Protein AF-A0A173SMH6-F1 (afdb_monomer_lite)

Foldseek 3Di:
DPPPQPKDKDKDKDWDFDDDPPDDDDPPDDTDTDIFIWMWIDTPVVQKIWIDGVVVPDIDIDGVVVVVVVVVVVVVVVVCVVVVHPPDPDDD

pLDDT: mean 77.63, std 16.58, range [38.97, 95.56]

Radius of gyration: 17.78 Å; chains: 1; bounding box: 47×39×45 Å

Sequence (92 aa):
MAGFTDAMAIDGKAVVRKIRNGKSLRKGGVVDLEQCDIKITSTVQGGIVTLEIPEKNLLIACRLQDVLAVIAAANKTYLEQQSGTKLPYGQE

Organism: NCBI:txid39491

Structure (mmCIF, N/CA/C/O backbone):
data_AF-A0A173SMH6-F1
#
_entry.id   AF-A0A173SMH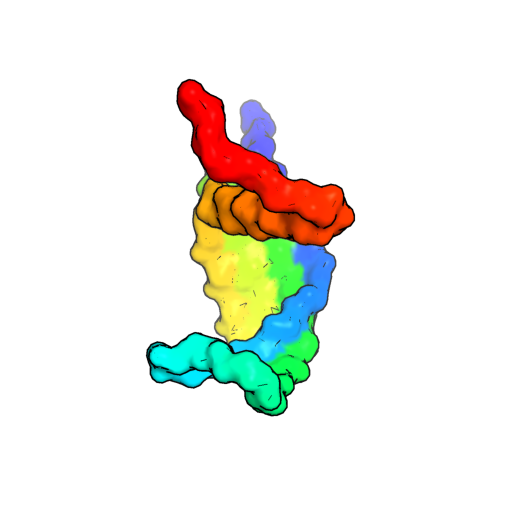6-F1
#
loop_
_atom_site.group_PDB
_atom_site.id
_atom_site.type_symbol
_atom_site.label_atom_id
_atom_site.label_alt_id
_atom_site.label_comp_id
_atom_site.label_asym_id
_atom_site.label_entity_id
_atom_site.label_seq_id
_atom_site.pdbx_PDB_ins_code
_atom_site.Cartn_x
_atom_site.Cartn_y
_atom_site.Cartn_z
_atom_site.occupancy
_atom_site.B_iso_or_equiv
_atom_site.auth_seq_id
_atom_site.auth_comp_id
_atom_site.auth_asym_id
_atom_site.auth_atom_id
_atom_site.pdbx_PDB_model_num
ATOM 1 N N . MET A 1 1 ? 28.009 2.371 -18.184 1.00 41.22 1 MET A N 1
ATOM 2 C CA . MET A 1 1 ? 27.163 3.043 -17.178 1.00 41.22 1 MET A CA 1
ATOM 3 C C . MET A 1 1 ? 26.042 2.074 -16.839 1.00 41.22 1 MET A C 1
ATOM 5 O O . MET A 1 1 ? 25.106 1.957 -17.615 1.00 41.22 1 MET A O 1
ATOM 9 N N . ALA A 1 2 ? 26.215 1.254 -15.798 1.00 43.56 2 ALA A N 1
ATOM 10 C CA . ALA A 1 2 ? 25.172 0.326 -15.370 1.00 43.56 2 ALA A CA 1
ATOM 11 C C . ALA A 1 2 ? 24.029 1.169 -14.794 1.00 43.56 2 ALA A C 1
ATOM 13 O O . ALA A 1 2 ? 24.218 1.865 -13.798 1.00 43.56 2 ALA A O 1
ATOM 14 N N . GLY A 1 3 ? 22.894 1.206 -15.490 1.00 43.81 3 GLY A N 1
ATOM 15 C CA . GLY A 1 3 ? 21.694 1.863 -14.994 1.00 43.81 3 GLY A CA 1
ATOM 16 C C . GLY A 1 3 ? 21.208 1.100 -13.773 1.00 43.81 3 GLY A C 1
ATOM 17 O O . GLY A 1 3 ? 20.612 0.035 -13.918 1.00 43.81 3 GLY A O 1
ATOM 18 N N . PHE A 1 4 ? 21.505 1.619 -12.582 1.00 48.09 4 PHE A N 1
ATOM 19 C CA . PHE A 1 4 ? 20.913 1.161 -11.330 1.00 48.09 4 PHE A CA 1
ATOM 20 C C . PHE A 1 4 ? 19.421 1.484 -11.364 1.00 48.09 4 PHE A C 1
ATOM 22 O O . PHE A 1 4 ? 18.962 2.514 -10.875 1.00 48.09 4 PHE A O 1
ATOM 29 N N . THR A 1 5 ? 18.670 0.594 -11.998 1.00 56.66 5 THR A N 1
ATOM 30 C CA . THR A 1 5 ? 17.214 0.563 -11.932 1.00 56.66 5 THR A CA 1
ATOM 31 C C . THR A 1 5 ? 16.860 -0.417 -10.819 1.00 56.66 5 THR A C 1
ATOM 33 O O . THR A 1 5 ? 16.265 -1.462 -11.061 1.00 56.66 5 THR A O 1
ATOM 36 N N . ASP A 1 6 ? 17.303 -0.118 -9.593 1.00 66.19 6 ASP A N 1
ATOM 37 C CA . ASP A 1 6 ? 16.957 -0.914 -8.416 1.00 66.19 6 ASP A CA 1
ATOM 38 C C . ASP A 1 6 ? 15.482 -0.657 -8.095 1.00 66.19 6 ASP A C 1
ATOM 40 O O . ASP A 1 6 ? 15.104 0.270 -7.371 1.00 66.19 6 ASP A O 1
ATOM 44 N N . ALA A 1 7 ? 14.623 -1.444 -8.735 1.00 76.38 7 ALA A N 1
ATOM 45 C CA . ALA A 1 7 ? 13.247 -1.610 -8.322 1.00 76.38 7 ALA A CA 1
ATOM 46 C C . ALA A 1 7 ? 13.238 -2.628 -7.181 1.00 76.38 7 ALA A C 1
ATOM 48 O O . ALA A 1 7 ? 13.614 -3.784 -7.368 1.00 76.38 7 ALA A O 1
ATOM 49 N N . MET A 1 8 ? 12.811 -2.203 -5.997 1.00 86.56 8 MET A N 1
ATOM 50 C CA . MET A 1 8 ? 12.573 -3.122 -4.890 1.00 86.56 8 MET A CA 1
ATOM 51 C C . MET A 1 8 ? 11.124 -3.575 -4.936 1.00 86.56 8 MET A C 1
ATOM 53 O O . MET A 1 8 ? 10.223 -2.740 -5.008 1.00 86.56 8 MET A O 1
ATOM 57 N N . ALA A 1 9 ? 10.908 -4.884 -4.879 1.00 88.81 9 ALA A N 1
ATOM 58 C CA . ALA A 1 9 ? 9.585 -5.476 -4.830 1.00 88.81 9 ALA A CA 1
ATOM 59 C C . ALA A 1 9 ? 9.453 -6.374 -3.602 1.00 88.81 9 ALA A C 1
ATOM 61 O O . ALA A 1 9 ? 10.383 -7.108 -3.266 1.00 88.81 9 ALA A O 1
ATOM 62 N N . ILE A 1 10 ? 8.294 -6.315 -2.956 1.00 92.06 10 ILE A N 1
ATOM 63 C CA . ILE A 1 10 ? 7.906 -7.250 -1.905 1.00 92.06 10 ILE A CA 1
ATOM 64 C C . ILE A 1 10 ? 6.511 -7.790 -2.195 1.00 92.06 10 ILE A C 1
ATOM 66 O O . ILE A 1 10 ? 5.640 -7.063 -2.683 1.00 92.06 10 ILE A O 1
ATOM 70 N N . ASP A 1 11 ? 6.310 -9.053 -1.846 1.00 93.94 11 ASP A N 1
ATOM 71 C CA . ASP A 1 11 ? 4.994 -9.673 -1.797 1.00 93.94 11 ASP A CA 1
ATOM 72 C C . ASP A 1 11 ? 4.429 -9.544 -0.378 1.00 93.94 11 ASP A C 1
ATOM 74 O O . ASP A 1 11 ? 5.163 -9.569 0.617 1.00 93.94 11 ASP A O 1
ATOM 78 N N . GLY A 1 12 ? 3.115 -9.387 -0.267 1.00 93.06 12 GLY A N 1
ATOM 79 C CA . GLY A 1 12 ? 2.439 -9.251 1.016 1.00 93.06 12 GLY A CA 1
ATOM 80 C C . GLY A 1 12 ? 0.950 -9.553 0.929 1.00 93.06 12 GLY A C 1
ATOM 81 O O . GLY A 1 12 ? 0.449 -10.049 -0.077 1.00 93.06 12 GLY A O 1
ATOM 82 N N . LYS A 1 13 ? 0.227 -9.212 2.001 1.00 93.12 13 LYS A N 1
ATOM 83 C CA . LYS A 1 13 ? -1.235 -9.311 2.061 1.00 93.12 13 LYS A CA 1
ATOM 84 C C . LYS A 1 13 ? -1.855 -7.927 2.224 1.00 93.12 13 LYS A C 1
ATOM 86 O O . LYS A 1 13 ? -1.467 -7.169 3.113 1.00 93.12 13 LYS A O 1
ATOM 91 N N . ALA A 1 14 ? -2.833 -7.607 1.386 1.00 89.69 14 ALA A N 1
ATOM 92 C CA . ALA A 1 14 ? -3.651 -6.407 1.491 1.00 89.69 14 ALA A CA 1
ATOM 93 C C . ALA A 1 14 ? -5.035 -6.758 2.029 1.00 89.69 14 ALA A C 1
ATOM 95 O O . ALA A 1 14 ? -5.599 -7.794 1.697 1.00 89.69 14 ALA A O 1
ATOM 96 N N . VAL A 1 15 ? -5.609 -5.861 2.826 1.00 89.25 15 VAL A N 1
ATOM 97 C CA . VAL A 1 15 ? -7.022 -5.941 3.197 1.00 89.25 15 VAL A CA 1
ATOM 98 C C . VAL A 1 15 ? -7.794 -4.973 2.313 1.00 89.25 15 VAL A C 1
ATOM 100 O O . VAL A 1 15 ? -7.656 -3.754 2.437 1.00 89.25 15 VAL A O 1
ATOM 103 N N . VAL A 1 16 ? -8.599 -5.517 1.408 1.00 85.88 16 VAL A N 1
ATOM 104 C CA . VAL A 1 16 ? -9.393 -4.754 0.452 1.00 85.88 16 VAL A CA 1
ATOM 105 C C . VAL A 1 16 ? -10.825 -4.658 0.949 1.00 85.88 16 VAL A C 1
ATOM 107 O O . VAL A 1 16 ? -11.412 -5.605 1.468 1.00 85.88 16 VAL A O 1
ATOM 110 N N . ARG A 1 17 ? -11.411 -3.480 0.760 1.00 82.75 17 ARG A N 1
ATOM 111 C CA . ARG A 1 17 ? -12.847 -3.282 0.916 1.00 82.75 17 ARG A CA 1
ATOM 112 C C . ARG A 1 17 ? -13.356 -2.281 -0.099 1.00 82.75 17 ARG A C 1
ATOM 114 O O . ARG A 1 17 ? -12.655 -1.340 -0.482 1.00 82.75 17 ARG A O 1
ATOM 121 N N . LYS A 1 18 ? -14.632 -2.398 -0.438 1.00 77.50 18 LYS A N 1
ATOM 122 C CA . LYS A 1 18 ? -15.312 -1.402 -1.260 1.00 77.50 18 LYS A CA 1
ATOM 123 C C . LYS A 1 18 ? -15.604 -0.143 -0.436 1.00 77.50 18 LYS A C 1
ATOM 125 O O . LYS A 1 18 ? -16.333 -0.189 0.555 1.00 77.50 18 LYS A O 1
ATOM 130 N N . ILE A 1 19 ? -15.055 0.999 -0.846 1.00 73.75 19 ILE A N 1
ATOM 131 C CA . ILE A 1 19 ? -15.426 2.303 -0.279 1.00 73.75 19 ILE A CA 1
ATOM 132 C C . ILE A 1 19 ? -16.804 2.696 -0.840 1.00 73.75 19 ILE A C 1
ATOM 134 O O . ILE A 1 19 ? -17.080 2.503 -2.023 1.00 73.75 19 ILE A O 1
ATOM 138 N N . ARG A 1 20 ? -17.696 3.243 -0.003 1.00 69.56 20 ARG A N 1
ATOM 139 C CA . ARG A 1 20 ? -18.946 3.860 -0.482 1.00 69.56 20 ARG A CA 1
ATOM 140 C C . ARG A 1 20 ? -18.634 5.292 -0.911 1.00 69.56 20 ARG A C 1
ATOM 142 O O . ARG A 1 20 ? -18.106 6.047 -0.097 1.00 69.56 20 ARG A O 1
ATOM 149 N N . ASN A 1 21 ? -18.966 5.656 -2.153 1.00 65.81 21 ASN A N 1
ATOM 150 C CA . ASN A 1 21 ? -18.723 6.992 -2.715 1.00 65.81 21 ASN A CA 1
ATOM 151 C C . ASN A 1 21 ? -19.082 8.100 -1.708 1.00 65.81 21 ASN A C 1
ATOM 153 O O . ASN A 1 21 ? -20.244 8.248 -1.327 1.00 65.81 21 ASN A O 1
ATOM 157 N N . GLY A 1 22 ? -18.070 8.840 -1.247 1.00 62.41 22 GLY A N 1
ATOM 158 C CA . GLY A 1 22 ? -18.233 10.016 -0.388 1.00 62.41 22 GLY A CA 1
ATOM 159 C C . GLY A 1 22 ? -18.577 9.766 1.087 1.00 62.41 22 GLY A C 1
ATOM 160 O O . GLY A 1 22 ? -18.908 10.724 1.781 1.00 62.41 22 GLY A O 1
ATOM 161 N N . LYS A 1 23 ? -18.524 8.530 1.607 1.00 61.12 23 LYS A N 1
ATOM 162 C CA . LYS A 1 23 ? -18.785 8.268 3.037 1.00 61.12 23 LYS A CA 1
ATOM 163 C C . LYS A 1 23 ? -17.579 7.622 3.715 1.00 61.12 23 LYS A C 1
ATOM 165 O O . LYS A 1 23 ? -17.290 6.448 3.491 1.00 61.12 23 LYS A O 1
ATOM 170 N N . SER A 1 24 ? -16.915 8.387 4.584 1.00 59.06 24 SER A N 1
ATOM 171 C CA . SER A 1 24 ? -15.916 7.866 5.523 1.00 59.06 24 SER A CA 1
ATOM 172 C C . SER A 1 24 ? -16.525 6.804 6.441 1.00 59.06 24 SER A C 1
ATOM 174 O O . SER A 1 24 ? -17.732 6.793 6.702 1.00 59.06 24 SER A O 1
ATOM 176 N N . LEU A 1 25 ? -15.677 5.900 6.933 1.00 57.94 25 LEU A N 1
ATOM 177 C CA . LEU A 1 25 ? -16.068 4.869 7.892 1.00 57.94 25 LEU A CA 1
ATOM 178 C C . LEU A 1 25 ? -16.799 5.470 9.090 1.00 57.94 25 LEU A C 1
ATOM 180 O O . LEU A 1 25 ? -16.287 6.370 9.753 1.00 57.94 25 LEU A O 1
ATOM 184 N N . ARG A 1 26 ? -17.957 4.901 9.423 1.00 59.75 26 ARG A N 1
ATOM 185 C CA . ARG A 1 26 ? -18.562 5.095 10.740 1.00 59.75 26 ARG A CA 1
ATOM 186 C C . ARG A 1 26 ? -17.884 4.140 11.718 1.00 59.75 26 ARG A C 1
ATOM 188 O O . ARG A 1 26 ? -17.744 2.953 11.424 1.00 59.75 26 ARG A O 1
ATOM 195 N N . LYS A 1 27 ? -17.456 4.659 12.869 1.00 54.97 27 LYS A N 1
ATOM 196 C CA . LYS A 1 27 ? -16.873 3.867 13.960 1.00 54.97 27 LYS A CA 1
ATOM 197 C C . LYS A 1 27 ? -17.880 2.773 14.367 1.00 54.97 27 LYS A C 1
ATOM 199 O O . LYS A 1 27 ? -19.024 3.101 14.662 1.00 54.97 27 LYS A O 1
ATOM 204 N N . GLY A 1 28 ? -17.475 1.499 14.331 1.00 61.38 28 GLY A N 1
ATOM 205 C CA . GLY A 1 28 ? -18.298 0.355 14.764 1.00 61.38 28 GLY A CA 1
ATOM 206 C C . GLY A 1 28 ? -19.180 -0.323 13.702 1.00 61.38 28 GLY A C 1
ATOM 207 O O . GLY A 1 28 ? -19.959 -1.203 14.052 1.00 61.38 28 GLY A O 1
ATOM 208 N N . GLY A 1 29 ? -19.091 0.050 12.421 1.00 63.25 29 GLY A N 1
ATOM 209 C CA . GLY A 1 29 ? -19.797 -0.676 11.356 1.00 63.25 29 GLY A CA 1
ATOM 210 C C . GLY A 1 29 ? -19.112 -2.000 11.007 1.00 63.25 29 GLY A C 1
ATOM 211 O O . GLY A 1 29 ? -17.890 -2.027 10.885 1.00 63.25 29 GLY A O 1
ATOM 212 N N . VAL A 1 30 ? -19.887 -3.071 10.800 1.00 60.25 30 VAL A N 1
ATOM 213 C CA . VAL A 1 30 ? -19.375 -4.322 10.216 1.00 60.25 30 VAL A CA 1
ATOM 214 C C . VAL A 1 30 ? -18.849 -4.004 8.819 1.00 60.25 30 VAL A C 1
ATOM 216 O O . VAL A 1 30 ? -19.584 -3.501 7.964 1.00 60.25 30 VAL A O 1
ATOM 219 N N . VAL A 1 31 ? -17.555 -4.227 8.618 1.00 65.19 31 VAL A N 1
ATOM 220 C CA . VAL A 1 31 ? -16.879 -4.009 7.343 1.00 65.19 31 VAL A CA 1
ATOM 221 C C . VAL A 1 31 ? -16.602 -5.378 6.756 1.00 65.19 31 VAL A C 1
ATOM 223 O O . VAL A 1 31 ? -15.949 -6.188 7.404 1.00 65.19 31 VAL A O 1
ATOM 226 N N . ASP A 1 32 ? -17.105 -5.625 5.552 1.00 70.19 32 ASP A N 1
ATOM 227 C CA . ASP A 1 32 ? -16.679 -6.786 4.782 1.00 70.19 32 ASP A CA 1
ATOM 228 C C . ASP A 1 32 ? -15.241 -6.527 4.319 1.00 70.19 32 ASP A C 1
ATOM 230 O O . ASP A 1 32 ? -14.965 -5.527 3.641 1.00 70.19 32 ASP A O 1
ATOM 234 N N . LEU A 1 33 ? -14.319 -7.342 4.824 1.00 81.38 33 LEU A N 1
ATOM 235 C CA . LEU A 1 33 ? -12.883 -7.216 4.622 1.00 81.38 33 LEU A CA 1
ATOM 236 C C . LEU A 1 33 ? -12.420 -8.463 3.889 1.00 81.38 33 LEU A C 1
ATOM 238 O O . LEU A 1 33 ? -12.519 -9.569 4.414 1.00 81.38 33 LEU A O 1
ATOM 242 N N . GLU A 1 34 ? -11.876 -8.268 2.700 1.00 86.62 34 GLU A N 1
ATOM 243 C CA . GLU A 1 34 ? -11.299 -9.348 1.920 1.00 86.62 34 GLU A CA 1
ATOM 244 C C . GLU A 1 34 ? -9.777 -9.272 2.020 1.00 86.62 34 GLU A C 1
ATOM 246 O O . GLU A 1 34 ? -9.199 -8.191 1.887 1.00 86.62 34 GLU A O 1
ATOM 251 N N . GLN A 1 35 ? -9.124 -10.400 2.293 1.00 89.94 35 GLN A N 1
ATOM 252 C CA . GLN A 1 35 ? -7.668 -10.477 2.246 1.00 89.94 35 GLN A CA 1
ATOM 253 C C . GLN A 1 35 ? -7.225 -10.900 0.857 1.00 89.94 35 GLN A C 1
ATOM 255 O O . GLN A 1 35 ? -7.695 -11.908 0.339 1.00 89.94 35 GLN A O 1
ATOM 260 N N . CYS A 1 36 ? -6.295 -10.131 0.308 1.00 92.38 36 CYS A N 1
ATOM 261 C CA . CYS A 1 36 ? -5.791 -10.297 -1.035 1.00 92.38 36 CYS A CA 1
ATOM 262 C C . CYS A 1 36 ? -4.267 -10.373 -1.065 1.00 92.38 36 CYS A C 1
ATOM 264 O O . CYS A 1 36 ? -3.599 -9.775 -0.215 1.00 92.38 36 CYS A O 1
ATOM 266 N N . ASP A 1 37 ? -3.714 -11.058 -2.059 1.00 94.19 37 ASP A N 1
ATOM 267 C CA . ASP A 1 37 ? -2.289 -10.958 -2.373 1.00 94.19 37 ASP A CA 1
ATOM 268 C C . ASP A 1 37 ? -1.978 -9.598 -3.004 1.00 94.19 37 ASP A C 1
ATOM 270 O O . ASP A 1 37 ? -2.697 -9.112 -3.881 1.00 94.19 37 ASP A O 1
ATOM 274 N N . ILE A 1 38 ? -0.908 -8.961 -2.529 1.00 95.56 38 ILE A N 1
ATOM 275 C CA . ILE A 1 38 ? -0.451 -7.665 -3.032 1.00 95.56 38 ILE A CA 1
ATOM 276 C C . ILE A 1 38 ? 1.032 -7.712 -3.358 1.00 95.56 38 ILE A C 1
ATOM 278 O O . ILE A 1 38 ? 1.838 -8.217 -2.576 1.00 95.56 38 ILE A O 1
ATOM 282 N N . LYS A 1 39 ? 1.390 -7.100 -4.483 1.00 94.69 39 LYS A N 1
ATOM 283 C CA . LYS A 1 39 ? 2.772 -6.825 -4.852 1.00 94.69 39 LYS A CA 1
ATOM 284 C C . LYS A 1 39 ? 3.045 -5.336 -4.720 1.00 94.69 39 LYS A C 1
ATOM 286 O O . LYS A 1 39 ? 2.350 -4.512 -5.315 1.00 94.69 39 LYS A O 1
ATOM 291 N N . ILE A 1 40 ? 4.053 -4.982 -3.932 1.00 92.94 40 ILE A N 1
ATOM 292 C CA . ILE A 1 40 ? 4.459 -3.592 -3.723 1.00 92.94 40 ILE A CA 1
ATOM 293 C C . ILE A 1 40 ? 5.817 -3.406 -4.375 1.00 92.94 40 ILE A C 1
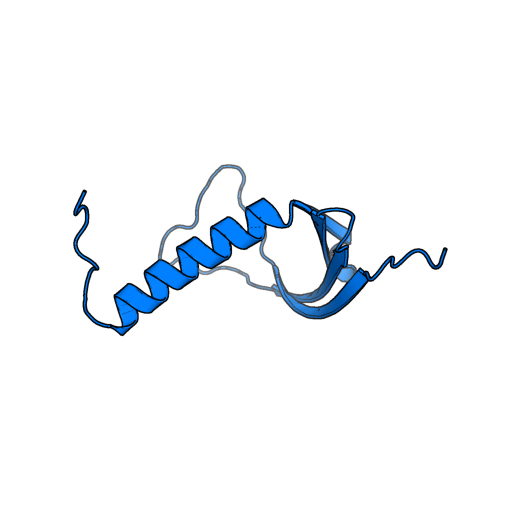ATOM 295 O O . ILE A 1 40 ? 6.774 -4.073 -3.997 1.00 92.94 40 ILE A O 1
ATOM 299 N N . THR A 1 41 ? 5.902 -2.494 -5.338 1.00 91.50 41 THR A N 1
ATOM 300 C CA . THR A 1 41 ? 7.141 -2.191 -6.061 1.00 91.50 41 THR A CA 1
ATOM 301 C C . THR A 1 41 ? 7.489 -0.718 -5.902 1.00 91.50 41 THR A C 1
ATOM 303 O O . THR A 1 41 ? 6.655 0.143 -6.164 1.00 91.50 41 THR A O 1
ATOM 306 N N . SER A 1 42 ? 8.717 -0.407 -5.500 1.00 85.88 42 SER A N 1
ATOM 307 C CA . SER A 1 42 ? 9.238 0.960 -5.424 1.00 85.88 42 SER A CA 1
ATOM 308 C C . SER A 1 42 ? 10.452 1.100 -6.327 1.00 85.88 42 SER A C 1
ATOM 310 O O . SER A 1 42 ? 11.351 0.262 -6.295 1.00 85.88 42 SER A O 1
ATOM 312 N N . THR A 1 43 ? 10.492 2.169 -7.118 1.00 77.06 43 THR A N 1
ATOM 313 C CA . THR A 1 43 ? 11.659 2.500 -7.945 1.00 77.06 43 THR A CA 1
ATOM 314 C C . THR A 1 43 ? 12.426 3.656 -7.311 1.00 77.06 43 THR A C 1
ATOM 316 O O . THR A 1 43 ? 11.877 4.744 -7.120 1.00 77.06 43 THR A O 1
ATOM 319 N N . VAL A 1 44 ? 13.710 3.441 -6.995 1.00 62.59 44 VAL A N 1
ATOM 320 C CA . VAL A 1 44 ? 14.550 4.452 -6.321 1.00 62.59 44 VAL A CA 1
ATOM 321 C C . VAL A 1 44 ? 14.715 5.716 -7.176 1.00 62.59 44 VAL A C 1
ATOM 323 O O . VAL A 1 44 ? 14.697 6.823 -6.648 1.00 62.59 44 VAL A O 1
ATOM 326 N N . GLN A 1 45 ? 14.802 5.573 -8.502 1.00 63.81 45 GLN A N 1
ATOM 327 C CA . GLN A 1 45 ? 14.929 6.710 -9.424 1.00 63.81 45 GLN A CA 1
ATOM 328 C C . GLN A 1 45 ? 13.591 7.349 -9.817 1.00 63.81 45 GLN A C 1
ATOM 330 O O . GLN A 1 45 ? 13.559 8.531 -10.146 1.00 63.81 45 GLN A O 1
ATOM 335 N N . GLY A 1 46 ? 12.491 6.591 -9.796 1.00 67.88 46 GLY A N 1
ATOM 336 C CA . GLY A 1 46 ? 11.182 7.091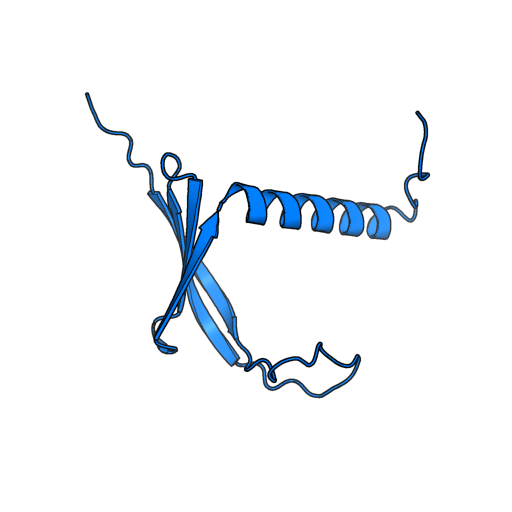 -10.218 1.00 67.88 46 GLY A CA 1
ATOM 337 C C . GLY A 1 46 ? 10.444 7.854 -9.123 1.00 67.88 46 GLY A C 1
ATOM 338 O O . GLY A 1 46 ? 9.525 8.610 -9.423 1.00 67.88 46 GLY A O 1
ATOM 339 N N . GLY A 1 47 ? 10.816 7.652 -7.852 1.00 84.75 47 GLY A N 1
ATOM 340 C CA . GLY A 1 47 ? 10.098 8.242 -6.722 1.00 84.75 47 GLY A CA 1
ATOM 341 C C . GLY A 1 47 ? 8.626 7.818 -6.683 1.00 84.75 47 GLY A C 1
ATOM 342 O O . GLY A 1 47 ? 7.801 8.542 -6.128 1.00 84.75 47 GLY A O 1
ATOM 343 N N . ILE A 1 48 ? 8.295 6.672 -7.286 1.00 89.81 48 ILE A N 1
ATOM 344 C CA . ILE A 1 48 ? 6.946 6.109 -7.373 1.00 89.81 48 ILE A CA 1
ATOM 345 C C . ILE A 1 48 ? 6.935 4.746 -6.689 1.00 89.81 48 ILE A C 1
ATOM 347 O O . ILE A 1 48 ? 7.812 3.908 -6.921 1.00 89.81 48 ILE A O 1
ATOM 351 N N . VAL A 1 49 ? 5.895 4.536 -5.886 1.00 91.38 49 VAL A N 1
ATOM 352 C CA . VAL A 1 49 ? 5.502 3.239 -5.343 1.00 91.38 49 VAL A CA 1
ATOM 353 C C . VAL A 1 49 ? 4.269 2.769 -6.100 1.00 91.38 49 VAL A C 1
ATOM 355 O O . VAL A 1 49 ? 3.328 3.534 -6.307 1.00 91.38 49 VAL A O 1
ATOM 358 N N . THR A 1 50 ? 4.282 1.508 -6.505 1.00 92.56 50 THR A N 1
ATOM 359 C CA . THR A 1 50 ? 3.162 0.825 -7.145 1.00 92.56 50 THR A CA 1
ATOM 360 C C . THR A 1 50 ? 2.665 -0.287 -6.234 1.00 92.56 50 THR A C 1
ATOM 362 O O . THR A 1 50 ? 3.464 -1.047 -5.691 1.00 92.56 50 THR A O 1
ATOM 365 N N . LEU A 1 51 ? 1.351 -0.366 -6.067 1.00 93.00 51 LEU A N 1
ATOM 366 C CA . LEU A 1 51 ? 0.637 -1.386 -5.314 1.00 93.00 51 LEU A CA 1
ATOM 367 C C . LEU A 1 51 ? -0.278 -2.124 -6.291 1.00 93.00 51 LEU A C 1
ATOM 369 O O . LEU A 1 51 ? -1.201 -1.524 -6.846 1.00 93.00 51 LEU A O 1
ATOM 373 N N . GLU A 1 52 ? -0.013 -3.403 -6.513 1.00 94.62 52 GLU A N 1
ATOM 374 C CA . GLU A 1 52 ? -0.736 -4.241 -7.467 1.00 94.62 52 GLU A CA 1
ATOM 375 C C . GLU A 1 52 ? -1.491 -5.352 -6.735 1.00 94.62 52 GLU A C 1
ATOM 377 O O . GLU A 1 52 ? -0.904 -6.087 -5.942 1.00 94.62 52 GLU A O 1
ATOM 382 N N . ILE A 1 53 ? -2.790 -5.478 -7.016 1.00 94.56 53 ILE A N 1
ATOM 383 C CA . ILE A 1 53 ? -3.669 -6.535 -6.496 1.00 94.56 53 ILE A CA 1
ATOM 384 C C . ILE A 1 53 ? -4.283 -7.254 -7.709 1.00 94.56 53 ILE A C 1
ATOM 386 O O . ILE A 1 53 ? -5.354 -6.849 -8.187 1.00 94.56 53 ILE A O 1
ATOM 390 N N . PRO A 1 54 ? -3.607 -8.289 -8.250 1.00 9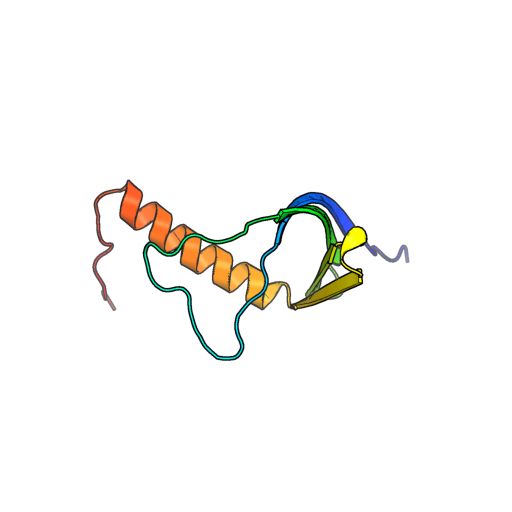0.56 54 PRO A N 1
ATOM 391 C CA . PRO A 1 54 ? -3.964 -8.891 -9.538 1.00 90.56 54 PRO A CA 1
ATOM 392 C C . PRO A 1 54 ? -5.384 -9.460 -9.572 1.00 90.56 54 PRO A C 1
ATOM 394 O O . PRO A 1 54 ? -6.143 -9.210 -10.503 1.00 90.56 54 PRO A O 1
ATOM 397 N N . GLU A 1 55 ? -5.787 -10.155 -8.511 1.00 91.19 55 GLU A N 1
ATOM 398 C CA . GLU A 1 55 ? -7.111 -10.778 -8.373 1.00 91.19 55 GLU A CA 1
ATOM 399 C C . GLU A 1 55 ? -8.275 -9.776 -8.305 1.00 91.19 55 GLU A C 1
ATOM 401 O O . GLU A 1 55 ? -9.435 -10.147 -8.489 1.00 91.19 55 GLU A O 1
ATOM 406 N N . LYS A 1 56 ? -7.980 -8.487 -8.091 1.00 89.75 56 LYS A N 1
ATOM 407 C CA . LYS A 1 56 ? -8.956 -7.391 -8.176 1.00 89.75 56 LYS A CA 1
ATOM 408 C C . LYS A 1 56 ? -8.812 -6.550 -9.439 1.00 89.75 56 LYS A C 1
ATOM 410 O O . LYS A 1 56 ? -9.617 -5.640 -9.628 1.00 89.75 56 LYS A O 1
ATOM 415 N N . ASN A 1 57 ? -7.832 -6.850 -10.293 1.00 91.81 57 ASN A N 1
ATOM 416 C CA . ASN A 1 57 ? -7.458 -6.033 -11.446 1.00 91.81 57 ASN A CA 1
ATOM 417 C C . ASN A 1 57 ? -7.217 -4.562 -11.049 1.00 91.81 57 ASN A C 1
ATOM 419 O O . ASN A 1 57 ? -7.738 -3.633 -11.670 1.00 91.81 57 ASN A O 1
ATOM 423 N N . LEU A 1 58 ? -6.483 -4.357 -9.948 1.00 91.19 58 LEU A N 1
ATOM 424 C CA . LEU A 1 58 ? -6.176 -3.034 -9.408 1.00 91.19 58 LEU A CA 1
ATOM 425 C C . LEU A 1 58 ? -4.671 -2.786 -9.409 1.00 91.19 58 LEU A C 1
ATOM 427 O O . LEU A 1 58 ? -3.900 -3.585 -8.881 1.00 91.19 58 LEU A O 1
ATOM 431 N N . LEU A 1 59 ? -4.283 -1.623 -9.927 1.00 92.06 59 LEU A N 1
ATOM 432 C CA . LEU A 1 59 ? -2.932 -1.088 -9.839 1.00 92.06 59 LEU A CA 1
ATOM 433 C C . LEU A 1 59 ? -3.012 0.371 -9.396 1.00 92.06 59 LEU A C 1
ATOM 435 O O . LEU A 1 59 ? -3.690 1.191 -10.017 1.00 92.06 59 LEU A O 1
ATOM 439 N N . ILE A 1 60 ? -2.339 0.685 -8.296 1.00 91.69 60 ILE A N 1
ATOM 440 C CA . ILE A 1 60 ? -2.290 2.026 -7.717 1.00 91.69 60 ILE A CA 1
ATOM 441 C C . ILE A 1 60 ? -0.843 2.489 -7.760 1.00 91.69 60 ILE A C 1
ATOM 443 O O . ILE A 1 60 ? 0.029 1.814 -7.225 1.00 91.69 60 ILE A O 1
ATOM 447 N N . ALA A 1 61 ? -0.598 3.652 -8.353 1.00 91.44 61 ALA A N 1
ATOM 448 C CA . ALA A 1 61 ? 0.705 4.301 -8.341 1.00 91.44 61 ALA A CA 1
ATO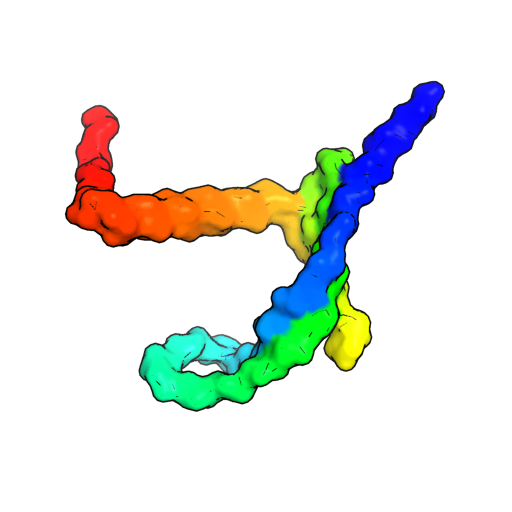M 449 C C . ALA A 1 61 ? 0.621 5.614 -7.560 1.00 91.44 61 ALA A C 1
ATOM 451 O O . ALA A 1 61 ? -0.289 6.419 -7.770 1.00 91.44 61 ALA A O 1
ATOM 452 N N . CYS A 1 62 ? 1.570 5.840 -6.661 1.00 90.75 62 CYS A N 1
ATOM 453 C CA . CYS A 1 62 ? 1.655 7.058 -5.864 1.00 90.75 62 CYS A CA 1
ATOM 454 C C . CYS A 1 62 ? 3.109 7.502 -5.701 1.00 90.75 62 CYS A C 1
ATOM 456 O O . CYS A 1 62 ? 4.042 6.716 -5.873 1.00 90.75 62 CYS A O 1
ATOM 458 N N . ARG A 1 63 ? 3.319 8.781 -5.369 1.00 90.75 63 ARG A N 1
ATOM 459 C CA . ARG A 1 63 ? 4.668 9.285 -5.102 1.00 90.75 63 ARG A CA 1
ATOM 460 C C . ARG A 1 63 ? 5.164 8.725 -3.776 1.00 90.75 63 ARG A C 1
ATOM 462 O O . ARG A 1 63 ? 4.489 8.841 -2.753 1.00 90.75 63 ARG A O 1
ATOM 469 N N . LEU A 1 64 ? 6.380 8.196 -3.782 1.00 87.50 64 LEU A N 1
ATOM 470 C CA . LEU A 1 64 ? 7.065 7.675 -2.605 1.00 87.50 64 LEU A CA 1
ATOM 471 C C . LEU A 1 64 ? 7.106 8.715 -1.475 1.00 87.50 64 LEU A C 1
ATOM 473 O O . LEU A 1 64 ? 6.862 8.371 -0.325 1.00 87.50 64 LEU A O 1
ATOM 477 N N . GLN A 1 65 ? 7.340 9.989 -1.803 1.00 88.88 65 GLN A N 1
ATOM 478 C CA . GLN A 1 65 ? 7.365 11.081 -0.823 1.00 88.88 65 GLN A CA 1
ATOM 479 C C . GLN A 1 65 ? 6.038 11.237 -0.068 1.00 88.88 65 GLN A C 1
ATOM 481 O O . GLN A 1 65 ? 6.055 11.418 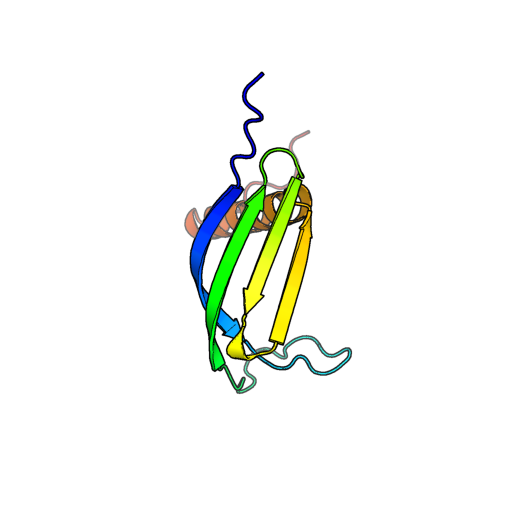1.147 1.00 88.88 65 GLN A O 1
ATOM 486 N N . ASP A 1 66 ? 4.901 11.114 -0.759 1.00 90.44 66 ASP A N 1
ATOM 487 C CA . ASP A 1 66 ? 3.583 11.244 -0.129 1.00 90.44 66 ASP A CA 1
ATOM 488 C C . ASP A 1 66 ? 3.329 10.071 0.833 1.00 90.44 66 ASP A C 1
ATOM 490 O O . ASP A 1 66 ? 2.877 10.270 1.961 1.00 90.44 66 ASP A O 1
ATOM 494 N N . VAL A 1 67 ? 3.684 8.847 0.422 1.00 89.31 67 VAL A N 1
ATOM 495 C CA . VAL A 1 67 ? 3.565 7.644 1.265 1.00 89.31 67 VAL A CA 1
ATOM 496 C C . VAL A 1 67 ? 4.451 7.756 2.505 1.00 89.31 67 VAL A C 1
ATOM 498 O O . VAL A 1 67 ? 3.991 7.506 3.620 1.00 89.31 67 VAL A O 1
ATOM 501 N N . LEU A 1 68 ? 5.707 8.173 2.330 1.00 89.50 68 LEU A N 1
ATOM 502 C CA . LEU A 1 68 ? 6.647 8.358 3.435 1.00 89.50 68 LEU A CA 1
ATOM 503 C C . LEU A 1 68 ? 6.172 9.438 4.412 1.00 89.50 68 LEU A C 1
ATOM 505 O O . LEU A 1 68 ? 6.269 9.232 5.620 1.00 89.50 68 LEU A O 1
ATOM 509 N N . ALA A 1 69 ? 5.616 10.548 3.918 1.00 91.25 69 ALA A N 1
ATOM 510 C CA . ALA A 1 69 ? 5.071 11.603 4.769 1.00 91.25 69 ALA A CA 1
ATOM 511 C C . ALA A 1 69 ? 3.908 11.093 5.639 1.00 91.25 69 ALA A C 1
ATOM 513 O O . ALA A 1 69 ? 3.871 11.365 6.842 1.00 91.25 69 ALA A O 1
ATOM 514 N N . VAL A 1 70 ? 2.994 10.302 5.062 1.00 91.06 70 VAL A N 1
ATOM 515 C CA . VAL A 1 70 ? 1.879 9.693 5.809 1.00 91.06 70 VAL A CA 1
ATOM 516 C C . VAL A 1 70 ? 2.387 8.702 6.857 1.00 91.06 70 VAL A C 1
ATOM 518 O O . VAL A 1 70 ? 1.938 8.753 8.002 1.00 91.06 70 VAL A O 1
ATOM 521 N N . ILE A 1 71 ? 3.336 7.831 6.501 1.00 91.25 71 ILE A N 1
ATOM 522 C CA . ILE A 1 71 ? 3.911 6.855 7.442 1.00 91.25 71 ILE A CA 1
ATOM 523 C C . ILE A 1 71 ? 4.646 7.568 8.581 1.00 91.25 71 ILE A C 1
ATOM 525 O O . ILE A 1 71 ? 4.469 7.204 9.741 1.00 91.25 71 ILE A O 1
ATOM 529 N N . ALA A 1 72 ? 5.429 8.607 8.282 1.00 91.38 72 ALA A N 1
ATOM 530 C CA . ALA A 1 72 ? 6.133 9.388 9.294 1.00 91.38 72 ALA A CA 1
ATOM 531 C C . ALA A 1 72 ? 5.157 10.053 10.278 1.00 91.38 72 ALA A C 1
ATOM 533 O O . ALA A 1 72 ? 5.346 9.958 11.493 1.00 91.38 72 ALA A O 1
ATOM 534 N N . ALA A 1 73 ? 4.082 10.665 9.770 1.00 91.06 73 ALA A N 1
ATOM 535 C CA . ALA A 1 73 ? 3.034 11.249 10.604 1.00 91.06 73 ALA A CA 1
ATOM 536 C C . ALA A 1 73 ? 2.325 10.191 11.471 1.00 91.06 73 ALA A C 1
ATOM 538 O O . ALA A 1 73 ? 2.154 10.399 12.673 1.00 91.06 73 ALA A O 1
ATOM 539 N N . ALA A 1 74 ? 1.966 9.039 10.894 1.00 89.06 74 ALA A N 1
ATOM 540 C CA . ALA A 1 74 ? 1.321 7.949 11.625 1.00 89.06 74 ALA A CA 1
ATOM 541 C C . ALA A 1 74 ? 2.227 7.371 12.725 1.00 89.06 74 ALA A C 1
ATOM 543 O O . ALA A 1 74 ? 1.777 7.177 13.855 1.00 89.06 74 ALA A O 1
ATOM 544 N N . ASN A 1 75 ? 3.509 7.154 12.421 1.00 91.19 75 ASN A N 1
ATOM 545 C CA . ASN A 1 75 ? 4.490 6.655 13.382 1.00 91.19 75 ASN A CA 1
ATOM 546 C C . ASN A 1 75 ? 4.710 7.639 14.530 1.00 91.19 75 ASN A C 1
ATOM 548 O O . ASN A 1 75 ? 4.776 7.212 15.680 1.00 91.19 75 ASN A O 1
ATOM 552 N N . LYS A 1 76 ? 4.761 8.948 14.249 1.00 87.88 76 LYS A N 1
ATOM 553 C CA . LYS A 1 76 ? 4.822 9.974 15.297 1.00 87.88 76 LYS A CA 1
ATOM 554 C C . LYS A 1 76 ? 3.642 9.836 16.264 1.00 87.88 76 LYS A C 1
ATOM 556 O O . LYS A 1 76 ? 3.856 9.725 17.466 1.00 87.88 76 LYS A O 1
ATOM 561 N N . THR A 1 77 ? 2.415 9.763 15.744 1.00 87.12 77 THR A N 1
ATOM 562 C CA . THR A 1 77 ? 1.212 9.592 16.575 1.00 87.12 77 THR A CA 1
ATOM 563 C C . THR A 1 77 ? 1.218 8.274 17.351 1.00 87.12 77 THR A C 1
ATOM 565 O O . THR A 1 77 ? 0.826 8.251 18.515 1.00 87.12 77 THR A O 1
ATOM 568 N N . TYR A 1 78 ? 1.666 7.177 16.736 1.00 84.69 78 TYR A N 1
ATOM 569 C CA . TYR A 1 78 ? 1.774 5.882 17.409 1.00 84.69 78 TYR A CA 1
ATOM 570 C C . TYR A 1 78 ? 2.755 5.931 18.588 1.00 84.69 78 TYR A C 1
ATOM 572 O O . TYR A 1 78 ? 2.426 5.476 19.683 1.00 84.69 78 TYR A O 1
ATOM 580 N N . LEU A 1 79 ? 3.931 6.531 18.387 1.00 85.56 79 LEU A N 1
ATOM 581 C CA . LEU A 1 79 ? 4.943 6.670 19.432 1.00 85.56 79 LEU A CA 1
ATOM 582 C C . LEU A 1 79 ? 4.461 7.567 20.581 1.00 85.56 79 LEU A C 1
ATOM 584 O O . LEU A 1 79 ? 4.609 7.175 21.733 1.00 85.56 79 LEU A O 1
ATOM 588 N N . GLU A 1 80 ? 3.815 8.702 20.287 1.00 84.31 80 GLU A N 1
ATOM 589 C CA . GLU A 1 80 ? 3.203 9.588 21.299 1.00 84.31 80 GLU A CA 1
ATOM 590 C C . GLU A 1 80 ? 2.116 8.878 22.129 1.00 84.31 80 GLU A C 1
ATOM 592 O O . GLU A 1 80 ? 1.963 9.123 23.327 1.00 84.31 80 GLU A O 1
ATOM 597 N N . GLN A 1 81 ? 1.345 7.982 21.502 1.00 78.75 81 GLN A N 1
ATOM 598 C CA . GLN A 1 81 ? 0.337 7.178 22.197 1.00 78.75 81 GLN A CA 1
ATOM 599 C C . GLN A 1 81 ? 0.969 6.103 23.087 1.00 78.75 81 GLN A C 1
ATOM 601 O O . GLN A 1 81 ? 0.462 5.854 24.181 1.00 78.75 81 GLN A O 1
ATOM 606 N N . GLN A 1 82 ? 2.066 5.479 22.648 1.00 74.12 82 GLN A N 1
ATOM 607 C CA . GLN A 1 82 ? 2.776 4.475 23.444 1.00 74.12 82 GLN A CA 1
ATOM 608 C C . GLN A 1 82 ? 3.562 5.076 24.611 1.00 74.12 82 GLN A C 1
ATOM 610 O O . GLN A 1 82 ? 3.664 4.444 25.660 1.00 74.12 82 GLN A O 1
ATOM 615 N N . SER A 1 83 ? 4.108 6.283 24.458 1.00 68.62 83 SER A N 1
ATOM 616 C CA . SER A 1 83 ? 4.916 6.927 25.494 1.00 68.62 83 SER A CA 1
ATOM 617 C C . SER A 1 83 ? 4.087 7.572 26.612 1.00 68.62 83 SER A C 1
ATOM 619 O O . SER A 1 83 ? 4.661 8.049 27.588 1.00 68.62 83 SER A O 1
ATOM 621 N N . GLY A 1 84 ? 2.752 7.637 26.485 1.00 61.34 84 GLY A N 1
ATOM 622 C CA . GLY A 1 84 ? 1.869 8.344 27.428 1.00 61.34 84 GLY A CA 1
ATOM 623 C C . GLY A 1 84 ? 2.102 9.863 27.483 1.00 61.34 84 GLY A C 1
ATOM 624 O O . GLY A 1 84 ? 1.387 10.589 28.174 1.00 61.34 84 GLY A O 1
ATOM 625 N N . THR A 1 85 ? 3.081 10.358 26.734 1.00 54.38 85 THR A N 1
ATOM 626 C CA . THR A 1 85 ? 3.440 11.758 26.601 1.00 54.38 85 THR A CA 1
ATOM 627 C C . THR A 1 85 ? 2.883 12.251 25.279 1.00 54.38 85 THR A C 1
ATOM 629 O O . THR A 1 85 ? 3.452 12.021 24.216 1.00 54.38 85 THR A O 1
ATOM 632 N N . LYS A 1 86 ? 1.780 13.008 25.342 1.00 54.12 86 LYS A N 1
ATOM 633 C CA . LYS A 1 86 ? 1.553 14.030 24.318 1.00 54.12 86 LYS A CA 1
ATOM 634 C C . LYS A 1 86 ? 2.834 14.861 24.279 1.00 54.12 86 LYS A C 1
ATOM 636 O O . LYS A 1 86 ? 3.123 15.550 25.258 1.00 54.12 86 LYS A O 1
ATOM 641 N N . LEU A 1 87 ? 3.617 14.754 23.206 1.00 55.09 87 LEU A N 1
ATOM 642 C CA . LEU A 1 87 ? 4.698 15.701 22.967 1.00 55.09 87 LEU A CA 1
ATOM 643 C C . LEU A 1 87 ? 4.057 17.096 23.031 1.00 55.09 87 LEU A C 1
ATOM 645 O O . LEU A 1 87 ? 3.023 17.303 22.383 1.00 55.09 87 LEU A O 1
ATOM 649 N N . PRO A 1 88 ? 4.558 18.012 23.878 1.00 45.50 88 PRO A N 1
ATOM 650 C CA . PRO A 1 88 ? 3.947 19.321 24.011 1.00 45.50 88 PRO A CA 1
ATOM 651 C C . PRO A 1 88 ? 3.940 19.985 22.635 1.00 45.50 88 PRO A C 1
ATOM 653 O O . PRO A 1 88 ? 4.966 20.105 21.968 1.00 45.50 88 PRO A O 1
ATOM 656 N N . TYR A 1 89 ? 2.741 20.350 22.186 1.00 42.56 89 TYR A N 1
ATOM 657 C CA . TYR A 1 89 ? 2.561 21.186 21.013 1.00 42.56 89 TYR A CA 1
ATOM 658 C C . TYR A 1 89 ? 3.300 22.506 21.254 1.00 42.56 89 TYR A C 1
ATOM 660 O O . TYR A 1 89 ? 2.968 23.214 22.198 1.00 42.56 89 TYR A O 1
ATOM 668 N N . GLY A 1 90 ? 4.254 22.828 20.380 1.00 52.00 90 GLY A N 1
ATOM 669 C CA . GLY A 1 90 ? 4.833 24.165 20.264 1.00 52.00 90 GLY A CA 1
ATOM 670 C C . GLY A 1 90 ? 5.821 24.540 21.366 1.00 52.00 90 GLY A C 1
ATOM 671 O O . GLY A 1 90 ? 5.451 25.137 22.371 1.00 52.00 90 GLY A O 1
ATOM 672 N N . GLN A 1 91 ? 7.099 24.281 21.112 1.00 43.44 91 GLN A N 1
ATOM 673 C CA . GLN A 1 91 ? 8.158 25.191 21.542 1.00 43.44 91 GLN A CA 1
ATOM 674 C C . GLN A 1 91 ? 8.940 25.575 20.284 1.00 43.44 91 GLN A C 1
ATOM 676 O O . GLN A 1 91 ? 9.838 24.852 19.855 1.00 43.44 91 GLN A O 1
ATOM 681 N N . GLU A 1 92 ? 8.471 26.649 19.645 1.00 38.97 92 GLU A N 1
ATOM 682 C CA . GLU A 1 92 ? 9.351 27.615 18.977 1.00 38.97 92 GLU A CA 1
ATOM 683 C C . GLU A 1 92 ? 10.022 28.484 20.049 1.00 38.97 92 GLU A C 1
ATOM 685 O O . GLU A 1 92 ? 9.362 28.738 21.087 1.00 38.97 92 GLU A O 1
#

Secondary structure (DSSP, 8-state):
------EEEEEEEEEE-PPPTT-PPPTT-----EEEEEEEEEETTTTEEEEEEGGGTEEEEEEHHHHHHHHHHHHHHHHHHHSS--PPS---